Protein AF-A0AA97DBX7-F1 (afdb_monomer_lite)

Secondary structure (DSSP, 8-state):
---HHHHHHHHHHTT----GGGB-TTSSBPHHHHHHHHHHHHHTTSSSSHHHHHHHHHHHH-----GGGG---

Organism: NCBI:txid3030016

Radius of gyration: 11.52 Å; chains: 1; bounding box: 27×31×27 Å

Foldseek 3Di:
DQDLQNLLQVLLCVPDDDPPVQADPVGGGDLVVSLVSVVVCCVVPVDVDPVRSQVCSCVPRVDGDDPVSVDDD

pLDDT: mean 90.46, std 9.73, range [45.25, 96.62]

Sequence (73 aa):
MSNYDDLVSDFFESYVKSPRSGYTKEGNFTEEVITAAAKLLLNEKVFESEQEMKKEALKDYGIILPAKIFKEN

Structure (mmCIF, N/CA/C/O backbone):
data_AF-A0AA97DBX7-F1
#
_entry.id   AF-A0AA97DBX7-F1
#
loop_
_atom_site.group_PDB
_atom_site.id
_atom_site.type_symbol
_atom_site.label_atom_id
_atom_site.label_alt_id
_atom_site.label_comp_id
_atom_site.label_asym_id
_atom_site.label_entity_id
_atom_site.label_seq_id
_atom_site.pdbx_PDB_ins_code
_atom_site.Cartn_x
_atom_site.Cartn_y
_atom_site.Cartn_z
_atom_site.occupancy
_atom_site.B_iso_or_equiv
_atom_site.auth_seq_id
_atom_site.auth_comp_id
_atom_site.auth_asym_id
_atom_site.auth_atom_id
_atom_site.pdbx_PDB_model_num
ATOM 1 N N . MET A 1 1 ? 13.313 -17.235 -0.533 1.00 45.25 1 MET A N 1
ATOM 2 C CA . MET A 1 1 ? 12.837 -16.202 0.406 1.00 45.25 1 MET A CA 1
ATOM 3 C C . MET A 1 1 ? 12.183 -15.155 -0.474 1.00 45.25 1 MET A C 1
ATOM 5 O O . MET A 1 1 ? 12.922 -14.582 -1.262 1.00 45.25 1 MET A O 1
ATOM 9 N N . SER A 1 2 ? 10.855 -14.992 -0.454 1.00 56.25 2 SER A N 1
ATOM 10 C CA . SER A 1 2 ? 10.262 -13.782 -1.054 1.00 56.25 2 SER A CA 1
ATOM 11 C C . SER A 1 2 ? 10.871 -12.592 -0.338 1.00 56.25 2 SER A C 1
ATOM 13 O O . SER A 1 2 ? 10.956 -12.609 0.896 1.00 56.25 2 SER A O 1
ATOM 15 N N . ASN A 1 3 ? 11.370 -11.627 -1.101 1.00 85.75 3 ASN A N 1
ATOM 16 C CA . ASN A 1 3 ? 11.889 -10.404 -0.525 1.00 85.75 3 ASN A CA 1
ATOM 17 C C . ASN A 1 3 ? 10.704 -9.643 0.088 1.00 85.75 3 ASN A C 1
ATOM 19 O O . ASN A 1 3 ? 9.580 -9.730 -0.402 1.00 85.75 3 ASN A O 1
ATOM 23 N N . TYR A 1 4 ? 10.919 -8.943 1.199 1.00 88.94 4 TYR A N 1
ATOM 24 C CA . TYR A 1 4 ? 9.847 -8.210 1.885 1.00 88.94 4 TYR A CA 1
ATOM 25 C C . TYR A 1 4 ? 9.133 -7.225 0.940 1.00 88.94 4 TYR A C 1
ATOM 27 O O . TYR A 1 4 ? 7.913 -7.085 0.999 1.00 88.94 4 TYR A O 1
ATOM 35 N N . ASP A 1 5 ? 9.887 -6.618 0.022 1.00 89.25 5 ASP A N 1
ATOM 36 C CA . ASP A 1 5 ? 9.374 -5.694 -0.992 1.00 89.25 5 ASP A CA 1
ATOM 37 C C . ASP A 1 5 ? 8.454 -6.376 -2.022 1.00 89.25 5 ASP A C 1
ATOM 39 O O . ASP A 1 5 ? 7.515 -5.739 -2.507 1.00 89.25 5 ASP A O 1
ATOM 43 N N . ASP A 1 6 ? 8.668 -7.667 -2.303 1.00 91.25 6 ASP A N 1
ATOM 44 C CA . ASP A 1 6 ? 7.798 -8.462 -3.181 1.00 91.25 6 ASP A CA 1
ATOM 45 C C . ASP A 1 6 ? 6.425 -8.620 -2.521 1.00 91.25 6 ASP A C 1
ATOM 47 O O . ASP A 1 6 ? 5.404 -8.322 -3.123 1.00 91.25 6 ASP A O 1
ATOM 51 N N . LEU A 1 7 ? 6.392 -8.990 -1.233 1.00 93.69 7 LEU A N 1
ATOM 52 C CA . LEU A 1 7 ? 5.137 -9.187 -0.497 1.00 93.69 7 LEU A CA 1
ATOM 53 C C . LEU A 1 7 ? 4.351 -7.884 -0.328 1.00 93.69 7 LEU A C 1
ATOM 55 O O . LEU A 1 7 ? 3.122 -7.886 -0.388 1.00 93.69 7 LEU A O 1
ATOM 59 N N . VAL A 1 8 ? 5.050 -6.766 -0.108 1.00 93.94 8 VAL A N 1
ATOM 60 C CA . VAL A 1 8 ? 4.413 -5.444 -0.085 1.00 93.94 8 VAL A CA 1
ATOM 61 C C . VAL A 1 8 ? 3.811 -5.133 -1.455 1.00 93.94 8 VAL A C 1
ATOM 63 O O . VAL A 1 8 ? 2.669 -4.679 -1.519 1.00 93.94 8 VAL A O 1
ATOM 66 N N . SER A 1 9 ? 4.544 -5.396 -2.539 1.00 93.69 9 SER A N 1
ATOM 67 C CA . SER A 1 9 ? 4.054 -5.172 -3.904 1.00 93.69 9 SER A CA 1
ATOM 68 C C . SER A 1 9 ? 2.845 -6.049 -4.213 1.00 93.69 9 SER A C 1
ATOM 70 O O . SER A 1 9 ? 1.813 -5.510 -4.596 1.00 93.69 9 SER A O 1
ATOM 72 N N . ASP A 1 10 ? 2.913 -7.350 -3.924 1.00 94.31 10 ASP A N 1
ATOM 73 C CA . ASP A 1 10 ? 1.820 -8.310 -4.113 1.00 94.31 10 ASP A CA 1
ATOM 74 C C . ASP A 1 10 ? 0.549 -7.903 -3.352 1.00 94.31 10 ASP A C 1
ATOM 76 O O . ASP A 1 10 ? -0.564 -8.021 -3.874 1.00 94.31 10 ASP A O 1
ATOM 80 N N . PHE A 1 11 ? 0.699 -7.394 -2.121 1.00 95.69 11 PHE A N 1
ATOM 81 C CA . PHE A 1 11 ? -0.423 -6.864 -1.350 1.00 95.69 11 PHE A CA 1
ATOM 82 C C . PHE A 1 11 ? -1.103 -5.715 -2.097 1.00 95.69 11 PHE A C 1
ATOM 84 O O . PHE A 1 11 ? -2.312 -5.767 -2.315 1.00 95.69 11 PHE A O 1
ATOM 91 N N . PHE A 1 12 ? -0.357 -4.697 -2.533 1.00 95.31 12 PHE A N 1
ATOM 92 C CA . PHE A 1 12 ? -0.953 -3.557 -3.238 1.00 95.31 12 PHE A CA 1
ATOM 93 C C . PHE A 1 12 ? -1.447 -3.917 -4.647 1.00 95.31 12 PHE A C 1
ATOM 95 O O . PHE A 1 12 ? -2.481 -3.398 -5.072 1.00 95.31 12 PHE A O 1
ATOM 102 N N . GLU A 1 13 ? -0.777 -4.834 -5.346 1.00 94.38 13 GLU A N 1
ATOM 103 C CA . GLU A 1 13 ? -1.178 -5.343 -6.663 1.00 94.38 13 GLU A CA 1
ATOM 104 C C . GLU A 1 13 ? -2.516 -6.081 -6.638 1.00 94.38 13 GLU A C 1
ATOM 106 O O . GLU A 1 13 ? -3.259 -6.041 -7.624 1.00 94.38 13 GLU A O 1
ATOM 111 N N . SER A 1 14 ? -2.864 -6.702 -5.506 1.00 95.12 14 SER A N 1
ATOM 112 C CA . SER A 1 14 ? -4.169 -7.350 -5.339 1.00 95.12 14 SER A CA 1
ATOM 113 C C . SER A 1 14 ? -5.347 -6.368 -5.408 1.00 95.12 14 SER A C 1
ATOM 115 O O . SER A 1 14 ? -6.463 -6.777 -5.736 1.00 95.12 14 SER A O 1
ATOM 117 N N . TYR A 1 15 ? -5.094 -5.069 -5.198 1.00 95.00 15 TYR A N 1
ATOM 118 C CA . TYR A 1 15 ? -6.107 -4.012 -5.258 1.00 95.00 15 TYR A CA 1
ATOM 119 C C . TYR A 1 15 ? -5.914 -3.034 -6.423 1.00 95.00 15 TYR A C 1
ATOM 121 O O . TYR A 1 15 ? -6.894 -2.547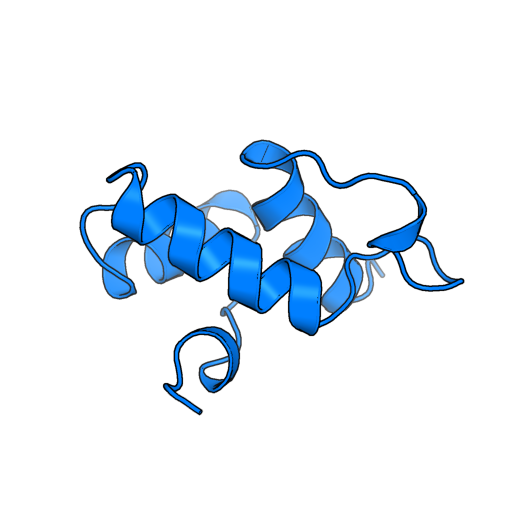 -6.989 1.00 95.00 15 TYR A O 1
ATOM 129 N N . VAL A 1 16 ? -4.668 -2.712 -6.785 1.00 93.50 16 VAL A N 1
ATOM 130 C CA . VAL A 1 16 ? -4.345 -1.652 -7.749 1.00 93.50 16 VAL A CA 1
ATOM 131 C C . VAL A 1 16 ? -3.363 -2.163 -8.791 1.00 93.50 16 VAL A C 1
ATOM 133 O O . VAL A 1 16 ? -2.280 -2.637 -8.470 1.00 93.50 16 VAL A O 1
ATOM 136 N N . LYS A 1 17 ? -3.696 -1.981 -10.071 1.00 90.56 17 LYS A N 1
ATOM 137 C CA . LYS A 1 17 ? -2.757 -2.232 -11.170 1.00 90.56 17 LYS A CA 1
ATOM 138 C C . LYS A 1 17 ? -1.970 -0.970 -11.495 1.00 90.56 17 LYS A C 1
ATOM 140 O O . LYS A 1 17 ? -2.556 0.093 -11.684 1.00 90.56 17 LYS A O 1
ATOM 145 N N . SER A 1 18 ? -0.656 -1.110 -11.641 1.00 89.31 18 SER A N 1
ATOM 146 C CA . SER A 1 18 ? 0.232 -0.034 -12.090 1.00 89.31 18 SER A CA 1
ATOM 147 C C . SER A 1 18 ? 0.723 -0.293 -13.522 1.00 89.31 18 SER A C 1
ATOM 149 O O . SER A 1 18 ? 0.896 -1.457 -13.904 1.00 89.31 18 SER A O 1
ATOM 151 N N . PRO A 1 19 ? 0.946 0.741 -14.358 1.00 89.19 19 PRO A N 1
ATOM 152 C CA . PRO A 1 19 ? 1.672 0.582 -15.617 1.00 89.19 19 PRO A CA 1
ATOM 153 C C . PRO A 1 19 ? 3.122 0.148 -15.363 1.00 89.19 19 PRO A C 1
ATOM 155 O O . PRO A 1 19 ? 3.664 0.352 -14.282 1.00 89.19 19 PRO A O 1
ATOM 158 N N . ARG A 1 20 ? 3.801 -0.389 -16.386 1.00 87.19 20 ARG A N 1
ATOM 159 C CA . ARG A 1 20 ? 5.174 -0.923 -16.256 1.00 87.19 20 ARG A CA 1
ATOM 160 C C . ARG A 1 20 ? 6.199 0.092 -15.721 1.00 87.19 20 ARG A C 1
ATOM 162 O O . ARG A 1 20 ? 7.195 -0.307 -15.136 1.00 87.19 20 ARG A O 1
ATOM 169 N N . SER A 1 21 ? 5.954 1.391 -15.900 1.00 90.19 21 SER A N 1
ATOM 170 C CA . SER A 1 21 ? 6.778 2.472 -15.340 1.00 90.19 21 SER A CA 1
ATOM 171 C C . SER A 1 21 ? 6.714 2.577 -13.813 1.00 90.19 21 SER A C 1
ATOM 173 O O . SER A 1 21 ? 7.573 3.219 -13.222 1.00 90.19 21 SER A O 1
ATOM 175 N N . GLY A 1 22 ? 5.705 1.976 -13.183 1.00 89.88 22 GLY A N 1
ATOM 176 C CA . GLY A 1 22 ? 5.516 1.954 -11.738 1.00 89.88 22 GLY A CA 1
ATOM 177 C C . GLY A 1 22 ? 6.248 0.828 -11.009 1.00 89.88 22 GLY A C 1
ATOM 178 O O . GLY A 1 22 ? 6.052 0.659 -9.808 1.00 89.88 22 GLY A O 1
ATOM 179 N N . TYR A 1 23 ? 7.074 0.065 -11.725 1.00 92.31 23 TYR A N 1
ATOM 180 C CA . TYR A 1 23 ? 7.834 -1.048 -11.174 1.00 92.31 23 TYR A CA 1
ATOM 181 C C . TYR A 1 23 ? 9.329 -0.734 -11.171 1.00 92.31 23 TYR A C 1
ATOM 183 O O . TYR A 1 23 ? 9.857 -0.068 -12.067 1.00 92.31 23 TYR A O 1
ATOM 191 N N . THR A 1 24 ? 10.031 -1.252 -10.172 1.00 91.06 24 THR A N 1
ATOM 192 C CA . THR A 1 24 ? 11.488 -1.290 -10.127 1.00 91.06 24 THR A CA 1
ATOM 193 C C . THR A 1 24 ? 12.025 -2.254 -11.191 1.00 91.06 24 THR A C 1
ATOM 195 O O . THR A 1 24 ? 11.292 -3.031 -11.807 1.00 91.06 24 THR A O 1
ATOM 198 N N . LYS A 1 25 ? 13.347 -2.251 -11.395 1.00 88.56 25 LYS A N 1
ATOM 199 C CA . LYS A 1 25 ? 14.008 -3.222 -12.287 1.00 88.56 25 LYS A CA 1
ATOM 200 C C . LYS A 1 25 ? 13.833 -4.674 -11.829 1.00 88.56 25 LYS A C 1
ATOM 202 O O . LYS A 1 25 ? 14.005 -5.575 -12.642 1.00 88.56 25 LYS A O 1
ATOM 207 N N . GLU A 1 26 ? 13.515 -4.877 -10.554 1.00 87.12 26 GLU A N 1
ATOM 208 C CA . GLU A 1 26 ? 13.326 -6.188 -9.931 1.00 87.12 26 GLU A CA 1
ATOM 209 C C . GLU A 1 26 ? 11.880 -6.688 -10.055 1.00 87.12 26 GLU A C 1
ATOM 211 O O . GLU A 1 26 ? 11.623 -7.851 -9.778 1.00 87.12 26 GLU A O 1
ATOM 216 N N . GLY A 1 27 ? 10.958 -5.851 -10.551 1.00 88.12 27 GLY A N 1
ATOM 217 C CA . GLY A 1 27 ? 9.562 -6.231 -10.774 1.00 88.12 27 GLY A CA 1
ATOM 218 C C . GLY A 1 27 ? 8.620 -5.920 -9.614 1.00 88.12 27 GLY A C 1
ATOM 219 O O . GLY A 1 27 ? 7.461 -6.293 -9.694 1.00 88.12 27 GLY A O 1
ATOM 220 N N . ASN A 1 28 ? 9.086 -5.194 -8.597 1.00 92.06 28 ASN A N 1
ATOM 221 C CA . ASN A 1 28 ? 8.284 -4.736 -7.458 1.00 92.06 28 ASN A CA 1
ATOM 222 C C . ASN A 1 28 ? 7.747 -3.331 -7.697 1.00 92.06 28 ASN A C 1
ATOM 224 O O . ASN A 1 28 ? 8.350 -2.567 -8.451 1.00 92.06 28 ASN A O 1
ATOM 228 N N . PHE A 1 29 ? 6.675 -2.933 -7.020 1.00 93.19 29 PHE A N 1
ATOM 229 C CA . PHE A 1 29 ? 6.246 -1.540 -7.038 1.00 93.19 29 PHE A CA 1
ATOM 230 C C . PHE A 1 29 ? 7.324 -0.612 -6.480 1.00 93.19 29 PHE A C 1
ATOM 232 O O . PHE A 1 29 ? 8.030 -0.921 -5.518 1.00 93.19 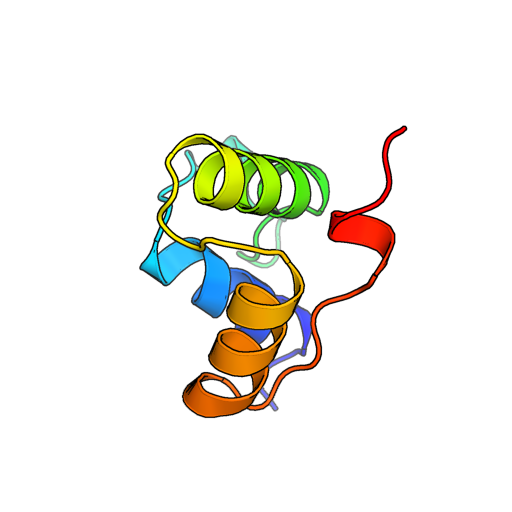29 PHE A O 1
ATOM 239 N N . THR A 1 30 ? 7.445 0.568 -7.087 1.00 92.81 30 THR A N 1
ATOM 240 C CA . THR A 1 30 ? 8.256 1.635 -6.502 1.00 92.81 30 THR A CA 1
ATOM 241 C C . THR A 1 30 ? 7.596 2.161 -5.227 1.00 92.81 30 THR A C 1
ATOM 243 O O . THR A 1 30 ? 6.378 2.089 -5.052 1.00 92.81 30 THR A O 1
ATOM 246 N N . GLU A 1 31 ? 8.389 2.758 -4.339 1.00 91.19 31 GLU A N 1
ATOM 247 C CA . GLU A 1 31 ? 7.871 3.378 -3.112 1.00 91.19 31 GLU A CA 1
ATOM 248 C C . GLU A 1 31 ? 6.820 4.467 -3.395 1.00 91.19 31 GLU A C 1
ATOM 250 O O . GLU A 1 31 ? 5.840 4.600 -2.657 1.00 91.19 31 GLU A O 1
ATOM 255 N N . GLU A 1 32 ? 6.987 5.211 -4.491 1.00 91.62 32 GLU A N 1
ATOM 256 C CA . GLU A 1 32 ? 6.018 6.210 -4.949 1.00 91.62 32 GLU A CA 1
ATOM 257 C C . GLU A 1 32 ? 4.673 5.568 -5.304 1.00 91.62 32 GLU A C 1
ATOM 259 O O . GLU A 1 32 ? 3.625 6.062 -4.886 1.00 91.62 32 GLU A O 1
ATOM 264 N N . VAL A 1 33 ? 4.697 4.439 -6.021 1.00 94.31 33 VAL A N 1
ATOM 265 C CA . VAL A 1 33 ? 3.486 3.693 -6.389 1.00 94.31 33 VAL A CA 1
ATOM 266 C C . VAL A 1 33 ? 2.824 3.086 -5.164 1.00 94.31 33 VAL A C 1
ATOM 268 O O . VAL A 1 33 ? 1.612 3.206 -5.027 1.00 94.31 33 VAL A O 1
ATOM 271 N N . ILE A 1 34 ? 3.595 2.505 -4.245 1.00 94.75 34 ILE A N 1
ATOM 272 C CA . ILE A 1 34 ? 3.075 1.964 -2.982 1.00 94.75 34 ILE A CA 1
ATOM 273 C C . ILE A 1 34 ? 2.364 3.062 -2.173 1.00 94.75 34 ILE A C 1
ATOM 275 O O . ILE A 1 34 ? 1.241 2.877 -1.704 1.00 94.75 34 ILE A O 1
ATOM 279 N N . THR A 1 35 ? 2.989 4.235 -2.050 1.00 94.31 35 THR A N 1
ATOM 280 C CA . THR A 1 35 ? 2.422 5.387 -1.330 1.00 94.31 35 THR A CA 1
ATOM 281 C C . THR A 1 35 ? 1.155 5.906 -2.009 1.00 94.31 35 THR A C 1
ATOM 283 O O . THR A 1 35 ? 0.156 6.183 -1.344 1.00 94.31 35 THR A O 1
ATOM 286 N N . ALA A 1 36 ? 1.165 6.015 -3.340 1.00 93.88 36 ALA A N 1
ATOM 287 C CA . ALA A 1 36 ? -0.002 6.431 -4.110 1.00 93.88 36 ALA A CA 1
ATOM 288 C C . ALA A 1 36 ? -1.150 5.413 -4.014 1.00 93.88 36 ALA A C 1
ATOM 290 O O . ALA A 1 36 ? -2.297 5.815 -3.829 1.00 93.88 36 ALA A O 1
ATOM 291 N N . ALA A 1 37 ? -0.848 4.114 -4.081 1.00 95.38 37 ALA A N 1
ATOM 292 C CA . ALA A 1 37 ? -1.825 3.039 -3.953 1.00 95.38 37 ALA A CA 1
ATOM 293 C C . ALA A 1 37 ? -2.475 3.045 -2.566 1.00 95.38 37 ALA A C 1
ATOM 295 O O . ALA A 1 37 ? -3.698 3.038 -2.473 1.00 95.38 37 ALA A O 1
ATOM 296 N N . ALA A 1 38 ? -1.694 3.156 -1.489 1.00 95.50 38 ALA A N 1
ATOM 297 C CA . ALA A 1 38 ? -2.246 3.252 -0.139 1.00 95.50 38 ALA A CA 1
ATOM 298 C C . ALA A 1 38 ? -3.201 4.447 0.015 1.00 95.50 38 ALA A C 1
ATOM 300 O O . ALA A 1 38 ? -4.307 4.294 0.533 1.00 95.50 38 ALA A O 1
ATOM 301 N N . LYS A 1 39 ? -2.817 5.626 -0.496 1.00 94.88 39 LYS A N 1
ATOM 302 C CA . LYS A 1 39 ? -3.683 6.817 -0.490 1.00 94.88 39 LYS A CA 1
ATOM 303 C C . LYS A 1 39 ? -4.955 6.607 -1.307 1.00 94.88 39 LYS A C 1
ATOM 305 O O . LYS A 1 39 ? -6.032 6.971 -0.847 1.00 94.88 39 LYS A O 1
ATOM 310 N N . LEU A 1 40 ? -4.842 6.008 -2.491 1.00 95.56 40 LEU A N 1
ATOM 311 C CA . LEU A 1 40 ? -5.988 5.703 -3.344 1.00 95.56 40 LEU A CA 1
ATOM 312 C C . LEU A 1 40 ? -6.975 4.776 -2.628 1.00 95.56 40 LEU A C 1
ATOM 314 O O . LEU A 1 40 ? -8.160 5.073 -2.583 1.00 95.56 40 LEU A O 1
ATOM 318 N N . LEU A 1 41 ? -6.486 3.697 -2.018 1.00 96.44 41 LEU A N 1
ATOM 319 C CA . LEU A 1 41 ? -7.331 2.709 -1.344 1.00 96.44 41 LEU A CA 1
ATOM 320 C C . LEU A 1 41 ? -8.059 3.280 -0.120 1.00 96.44 41 LEU A C 1
ATOM 322 O O . LEU A 1 41 ? -9.182 2.870 0.164 1.00 96.44 41 LEU A O 1
ATOM 326 N N . LEU A 1 42 ? -7.455 4.248 0.573 1.00 95.44 42 LEU A N 1
ATOM 327 C CA . LEU A 1 42 ? -8.118 4.988 1.651 1.00 95.44 42 LEU A CA 1
ATOM 328 C C . LEU A 1 42 ? -9.141 5.997 1.105 1.00 95.44 42 LEU A C 1
ATOM 330 O O . LEU A 1 42 ? -10.258 6.076 1.610 1.00 95.44 42 LEU A O 1
ATOM 334 N N . ASN A 1 43 ? -8.793 6.743 0.052 1.00 95.31 43 ASN A N 1
ATOM 335 C CA . ASN A 1 43 ? -9.681 7.743 -0.551 1.00 95.31 43 ASN A CA 1
ATOM 336 C C . ASN A 1 43 ? -10.930 7.114 -1.185 1.00 95.31 43 ASN A C 1
ATOM 338 O O . ASN A 1 43 ? -12.032 7.639 -1.031 1.00 95.31 43 ASN A O 1
ATOM 342 N N . GLU A 1 44 ? -10.762 5.975 -1.855 1.00 95.88 44 GLU A N 1
ATOM 343 C CA . GLU A 1 44 ? -11.843 5.193 -2.469 1.00 95.88 44 GLU A CA 1
ATOM 344 C C . GLU A 1 44 ? -12.600 4.327 -1.447 1.00 95.88 44 GLU A C 1
ATOM 346 O O . GLU A 1 44 ? -13.513 3.591 -1.817 1.00 95.88 44 GLU A O 1
ATOM 351 N N . LYS A 1 45 ? -12.239 4.408 -0.156 1.00 94.62 45 LYS A N 1
ATOM 352 C CA . LYS A 1 45 ? -12.839 3.633 0.942 1.00 94.62 45 LYS A CA 1
ATOM 353 C C . LYS A 1 45 ? -12.822 2.118 0.710 1.00 94.62 45 LYS A C 1
ATOM 355 O O . LYS A 1 45 ? -13.734 1.412 1.128 1.00 94.62 45 LYS A O 1
ATOM 360 N N . VAL A 1 46 ? -11.775 1.607 0.058 1.00 96.62 46 VAL A N 1
ATOM 361 C CA . VAL A 1 46 ? -11.487 0.161 0.047 1.00 96.62 46 VAL A CA 1
ATOM 362 C C . VAL A 1 46 ? -11.106 -0.295 1.456 1.00 96.62 46 VAL A C 1
ATOM 364 O O . VAL A 1 46 ? -11.479 -1.386 1.874 1.00 96.62 46 VAL A O 1
ATOM 367 N N . PHE A 1 47 ? -10.418 0.577 2.196 1.00 96.25 47 PHE A N 1
ATOM 368 C CA . PHE A 1 47 ? -10.228 0.466 3.638 1.00 96.25 47 PHE A CA 1
ATOM 369 C C . PHE A 1 47 ? -10.769 1.727 4.317 1.00 96.25 47 PHE A C 1
ATOM 371 O O . PHE A 1 47 ? -10.523 2.841 3.853 1.00 96.25 47 PHE A O 1
ATOM 378 N N . GLU A 1 48 ? -11.452 1.565 5.446 1.00 94.62 48 GLU A N 1
ATOM 379 C CA . GLU A 1 48 ? -11.998 2.645 6.278 1.00 94.62 48 GLU A CA 1
ATOM 380 C C . GLU A 1 48 ? -10.897 3.390 7.048 1.00 94.62 48 GLU A C 1
ATOM 382 O O . GLU A 1 48 ? -11.083 4.523 7.494 1.00 94.62 48 GLU A O 1
ATOM 387 N N . SER A 1 49 ? -9.734 2.760 7.251 1.00 95.06 49 SER A N 1
ATOM 388 C CA . SER A 1 49 ? -8.595 3.386 7.929 1.00 95.06 49 SER A CA 1
ATOM 389 C C . SER A 1 49 ? -7.258 2.726 7.598 1.00 95.06 49 SER A C 1
ATOM 391 O O . SER A 1 49 ? -7.187 1.560 7.209 1.00 95.06 49 SER A O 1
ATOM 393 N N . GLU A 1 50 ? -6.157 3.432 7.873 1.00 95.06 50 GLU A N 1
ATOM 394 C CA . GLU A 1 50 ? -4.816 2.841 7.792 1.00 95.06 50 GLU A CA 1
ATOM 395 C C . GLU A 1 50 ? -4.653 1.620 8.703 1.00 95.06 50 GLU A C 1
ATOM 397 O O . GLU A 1 50 ? -3.900 0.700 8.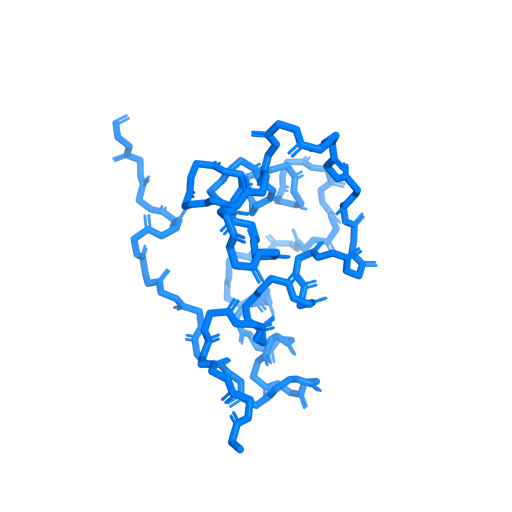391 1.00 95.06 50 GLU A O 1
ATOM 402 N N . GLN A 1 51 ? -5.302 1.631 9.872 1.00 94.94 51 GLN A N 1
ATOM 403 C CA . GLN A 1 51 ? -5.211 0.528 10.826 1.00 94.94 51 GLN A CA 1
ATOM 404 C C . GLN A 1 51 ? -5.868 -0.734 10.277 1.00 94.94 51 GLN A C 1
ATOM 406 O O . GLN A 1 51 ? -5.367 -1.829 10.520 1.00 94.94 51 GLN A O 1
ATOM 411 N N . GLU A 1 52 ? -6.968 -0.586 9.545 1.00 96.38 52 GLU A N 1
ATOM 412 C CA . GLU A 1 52 ? -7.625 -1.697 8.867 1.00 96.38 52 GLU A CA 1
ATOM 413 C C . GLU A 1 52 ? -6.735 -2.270 7.764 1.00 96.38 52 GLU A C 1
ATOM 415 O O . GLU 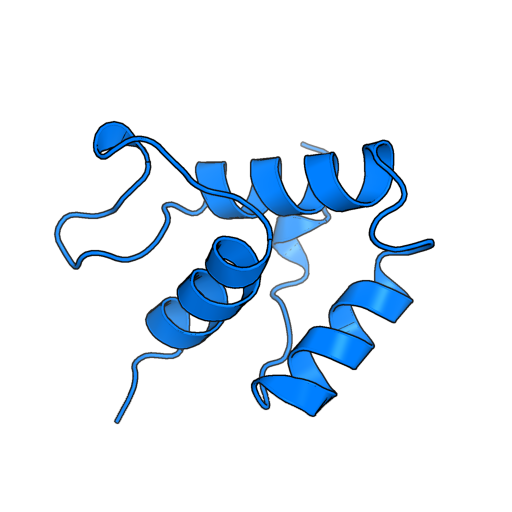A 1 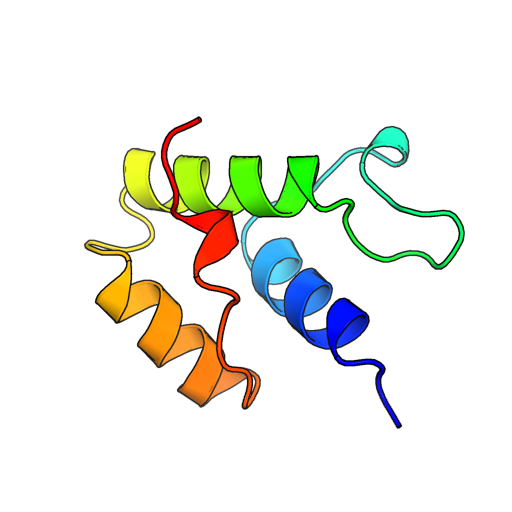52 ? -6.446 -3.462 7.783 1.00 96.38 52 GLU A O 1
ATOM 420 N N . MET A 1 53 ? -6.189 -1.415 6.894 1.00 96.19 53 MET A N 1
ATOM 421 C CA . MET A 1 53 ? -5.251 -1.840 5.850 1.00 96.19 53 MET A CA 1
ATOM 422 C C . MET A 1 53 ? -4.032 -2.574 6.433 1.00 96.19 53 MET A C 1
ATOM 424 O O . MET A 1 53 ? -3.638 -3.628 5.940 1.00 96.19 53 MET A O 1
ATOM 428 N N . LYS A 1 54 ? -3.451 -2.055 7.527 1.00 95.75 54 LYS A N 1
ATOM 429 C CA . LYS A 1 54 ? -2.333 -2.699 8.242 1.00 95.75 54 LYS A CA 1
ATOM 430 C C . LYS A 1 54 ? -2.720 -4.069 8.809 1.00 95.75 54 LYS A C 1
ATOM 432 O O . LYS A 1 54 ? -1.894 -4.978 8.789 1.00 95.75 54 LYS A O 1
ATOM 437 N N . LYS A 1 55 ? -3.946 -4.223 9.325 1.00 96.56 55 LYS A N 1
ATOM 438 C CA . LYS A 1 55 ? -4.451 -5.512 9.824 1.00 96.56 55 LYS A CA 1
ATOM 439 C C . LYS A 1 55 ?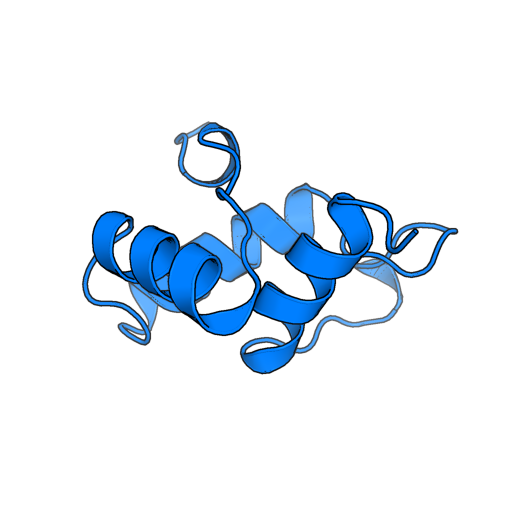 -4.632 -6.515 8.693 1.00 96.56 55 LYS A C 1
ATOM 441 O O . LYS A 1 55 ? -4.245 -7.665 8.873 1.00 96.56 55 LYS A O 1
ATOM 446 N N . GLU A 1 56 ? -5.168 -6.085 7.555 1.00 96.56 56 GLU A N 1
ATOM 447 C CA . GLU A 1 56 ? -5.387 -6.974 6.413 1.00 96.56 56 GLU A CA 1
ATOM 448 C C . GLU A 1 56 ? -4.061 -7.425 5.791 1.00 96.56 56 GLU A C 1
ATOM 450 O O . GLU A 1 56 ? -3.852 -8.618 5.595 1.00 96.56 56 GLU A O 1
ATOM 455 N N . ALA A 1 57 ? -3.099 -6.513 5.618 1.00 95.75 57 ALA A N 1
ATOM 456 C CA . ALA A 1 57 ? -1.753 -6.860 5.156 1.00 95.75 57 ALA A CA 1
ATOM 457 C C . ALA A 1 57 ? -1.052 -7.869 6.088 1.00 95.75 57 ALA A C 1
ATOM 459 O O . ALA A 1 57 ? -0.406 -8.814 5.630 1.00 95.75 57 ALA A O 1
ATOM 460 N N . LEU A 1 58 ? -1.221 -7.714 7.405 1.00 95.56 58 LEU A N 1
ATOM 461 C CA . LEU A 1 58 ? -0.685 -8.664 8.378 1.00 95.56 58 LEU A CA 1
ATOM 462 C C . LEU A 1 58 ? -1.401 -10.020 8.314 1.00 95.56 58 LEU A C 1
ATOM 464 O O . LEU A 1 58 ? -0.753 -11.054 8.454 1.00 95.56 58 LEU A O 1
ATOM 468 N N . LYS A 1 59 ? -2.723 -10.023 8.122 1.00 95.00 59 LYS A N 1
ATOM 469 C CA . LYS A 1 59 ? -3.547 -11.236 8.094 1.00 95.00 59 LYS A CA 1
ATOM 470 C C . LYS A 1 59 ? -3.307 -12.070 6.838 1.00 95.00 59 LYS A C 1
ATOM 472 O O . LYS A 1 59 ? -3.112 -13.277 6.952 1.00 95.00 59 LYS A O 1
ATOM 477 N N . ASP A 1 60 ? -3.303 -11.431 5.675 1.00 93.31 60 ASP A N 1
ATOM 478 C CA . ASP A 1 60 ? -3.331 -12.130 4.388 1.00 93.31 60 ASP A CA 1
ATOM 479 C C . ASP A 1 60 ? -1.926 -12.370 3.822 1.00 93.31 60 ASP A C 1
ATOM 481 O O . ASP A 1 60 ? -1.686 -13.381 3.165 1.00 93.31 60 ASP A O 1
ATOM 485 N N . TYR A 1 61 ? -0.979 -11.475 4.126 1.00 91.62 61 TYR A N 1
ATOM 486 C CA . TYR A 1 61 ? 0.386 -11.517 3.590 1.00 91.62 61 TYR A CA 1
ATOM 487 C C . TYR A 1 61 ? 1.459 -11.675 4.676 1.00 91.62 61 TYR A C 1
ATOM 489 O O . TYR A 1 61 ? 2.634 -11.854 4.360 1.00 91.62 61 TYR A O 1
ATOM 497 N N . GLY A 1 62 ? 1.092 -11.627 5.963 1.00 93.12 62 GLY A N 1
ATOM 498 C CA . GLY A 1 62 ? 2.050 -11.760 7.066 1.00 93.12 62 GLY A CA 1
ATOM 499 C C . GLY A 1 62 ? 3.022 -10.583 7.191 1.00 93.12 62 GLY A C 1
ATOM 500 O O . GLY A 1 62 ? 4.062 -10.724 7.838 1.00 93.12 62 GLY A O 1
ATOM 501 N N . ILE A 1 63 ? 2.716 -9.433 6.578 1.00 93.62 63 ILE A N 1
ATOM 502 C CA . ILE A 1 63 ? 3.612 -8.273 6.528 1.00 93.62 63 ILE A CA 1
ATOM 503 C C . ILE A 1 63 ? 3.113 -7.113 7.384 1.00 93.62 63 ILE A C 1
ATOM 505 O O . ILE A 1 63 ? 1.924 -6.825 7.484 1.00 93.62 63 ILE A O 1
ATOM 509 N N . ILE A 1 64 ? 4.064 -6.390 7.969 1.00 93.06 64 ILE A N 1
ATOM 510 C CA . ILE A 1 64 ? 3.806 -5.107 8.620 1.00 93.06 64 ILE A CA 1
ATOM 511 C C . ILE A 1 64 ? 4.103 -4.020 7.597 1.00 93.06 64 ILE A C 1
ATOM 513 O O . ILE A 1 64 ? 5.256 -3.876 7.190 1.00 93.06 64 ILE A O 1
ATOM 517 N N . LEU A 1 65 ? 3.090 -3.252 7.190 1.00 92.50 65 LEU A N 1
ATOM 518 C CA . LEU A 1 65 ? 3.285 -2.165 6.232 1.00 92.50 65 LEU A CA 1
ATOM 519 C C . LEU A 1 65 ? 4.179 -1.055 6.822 1.00 92.50 65 LEU A C 1
ATOM 521 O O . LEU A 1 65 ? 3.952 -0.622 7.960 1.00 92.50 65 LEU A O 1
ATOM 525 N N . PRO A 1 66 ? 5.164 -0.544 6.060 1.00 84.88 66 PRO A N 1
ATOM 526 C CA . PRO A 1 66 ? 6.012 0.555 6.499 1.00 84.88 66 PRO A CA 1
ATOM 527 C C . PRO A 1 66 ? 5.199 1.807 6.847 1.00 84.88 66 PRO A C 1
ATOM 529 O O . PRO A 1 66 ? 4.427 2.310 6.035 1.00 84.88 66 PRO A O 1
ATOM 532 N N . ALA A 1 67 ? 5.441 2.393 8.023 1.00 86.38 67 ALA A N 1
ATOM 533 C CA . ALA A 1 67 ? 4.739 3.607 8.455 1.00 86.38 67 ALA A CA 1
ATOM 534 C C . ALA A 1 67 ? 4.952 4.805 7.508 1.00 86.38 67 ALA A C 1
ATOM 536 O O . ALA A 1 67 ? 4.107 5.690 7.440 1.00 86.38 67 ALA A O 1
ATOM 537 N N . LYS A 1 68 ? 6.071 4.828 6.769 1.00 87.25 68 LYS A N 1
ATOM 538 C CA . LYS A 1 68 ? 6.405 5.881 5.797 1.00 87.25 68 LYS A CA 1
ATOM 539 C C . LYS A 1 68 ? 5.407 5.992 4.637 1.00 87.25 68 LYS A C 1
ATOM 541 O O . LYS A 1 68 ? 5.220 7.093 4.144 1.00 87.25 68 LYS A O 1
ATOM 546 N N . ILE A 1 69 ? 4.717 4.902 4.287 1.00 88.69 69 ILE A N 1
ATOM 547 C CA . ILE A 1 69 ? 3.669 4.873 3.247 1.00 88.69 69 ILE A CA 1
ATOM 548 C C . ILE A 1 69 ? 2.516 5.823 3.599 1.00 88.69 69 ILE A C 1
ATOM 550 O O . ILE A 1 69 ? 1.874 6.394 2.724 1.00 88.69 69 ILE A O 1
ATOM 554 N N . PHE A 1 70 ? 2.266 6.000 4.896 1.00 86.56 70 PHE A N 1
ATOM 555 C CA . PHE A 1 70 ? 1.135 6.760 5.417 1.00 86.56 70 PHE A CA 1
ATOM 556 C C . PHE A 1 70 ? 1.508 8.173 5.872 1.00 86.56 70 PHE A C 1
ATOM 558 O O . PHE A 1 70 ? 0.651 8.919 6.332 1.00 86.56 70 PHE A O 1
ATOM 565 N N . LYS A 1 71 ? 2.784 8.564 5.778 1.00 79.75 71 LYS A N 1
ATOM 566 C CA . LYS A 1 71 ? 3.184 9.921 6.154 1.00 79.75 71 LYS A CA 1
ATOM 567 C C . LYS A 1 71 ? 2.769 10.907 5.063 1.00 79.75 71 LYS A C 1
ATOM 569 O O . LYS A 1 71 ? 3.010 10.679 3.877 1.00 79.75 71 LYS A O 1
ATOM 574 N N . GLU A 1 72 ? 2.163 12.015 5.473 1.00 60.25 72 GLU A N 1
ATOM 575 C CA . GLU A 1 72 ? 2.031 13.195 4.622 1.00 60.25 72 GLU A CA 1
ATOM 576 C C . GLU A 1 72 ? 3.433 13.784 4.407 1.00 60.25 72 GLU A C 1
ATOM 578 O O . GLU A 1 72 ? 4.140 14.071 5.375 1.00 60.25 72 GLU A O 1
ATOM 583 N N . ASN A 1 73 ? 3.853 13.878 3.142 1.00 50.16 73 ASN A N 1
ATOM 584 C CA . ASN A 1 73 ? 4.967 14.737 2.736 1.00 50.16 73 ASN A CA 1
ATOM 585 C C . ASN A 1 73 ? 4.455 16.164 2.588 1.00 50.16 73 ASN A C 1
ATOM 587 O O . ASN A 1 73 ? 3.353 16.303 2.007 1.00 50.16 73 ASN A O 1
#